Protein AF-A0A9E1UX78-F1 (afdb_monomer_lite)

Sequence (112 aa):
MERMTAHPLDFAQPGVDRAYYEFTERPLSDSAWSLQTGPDGRVYAAACCEHMGGETVTVTRYNAATDALDYLFDMDRVTGDLRDSGRATQCKIHYSFAPDPGTGILYAATHL

Radius of gyration: 15.72 Å; chains: 1; bounding box: 36×41×39 Å

pLDDT: mean 80.2, std 16.94, range [31.83, 97.81]

Foldseek 3Di:
DDPPDDDPDPPDDPPDDDDDADPVVCNQFPDWLEWDQALVRWIWTFGDHDVWFLAWTWIWTQDPVVRHIDGDDTVCVVVVVHGPPPPDRRFYWRWYWDHDNVVRDTDIDTGD

Secondary structure (DSSP, 8-state):
-------------TT--------TT-TT--EEEEEEE-TTS-EEEEEE-SSSSS---EEEEEETTTTEEEEEEEHHHHHS--TTSSS-TT---EEEEEEETTTTEEEEEEE-

Structure (mmCIF, N/CA/C/O backbone):
data_AF-A0A9E1UX78-F1
#
_entry.id   AF-A0A9E1UX78-F1
#
loop_
_atom_site.group_PDB
_atom_site.id
_atom_site.type_symbol
_atom_site.label_atom_id
_atom_site.label_alt_id
_atom_site.label_comp_id
_atom_site.label_asym_id
_atom_site.label_entity_id
_atom_site.label_seq_id
_atom_site.pdbx_PDB_ins_code
_atom_site.Cartn_x
_atom_site.Cartn_y
_atom_site.Cartn_z
_atom_site.occupancy
_atom_site.B_iso_or_equiv
_atom_site.auth_seq_id
_atom_site.auth_comp_id
_atom_site.auth_asym_id
_atom_site.auth_atom_id
_atom_site.pdbx_PDB_model_num
ATOM 1 N N . MET A 1 1 ? 16.574 -19.339 -19.548 1.00 40.78 1 MET A N 1
ATOM 2 C CA . MET A 1 1 ? 15.735 -18.475 -18.696 1.00 40.78 1 MET A CA 1
ATOM 3 C C . MET A 1 1 ? 14.726 -19.392 -18.033 1.00 40.78 1 MET A C 1
ATOM 5 O O . MET A 1 1 ? 13.758 -19.789 -18.667 1.00 40.78 1 MET A O 1
ATOM 9 N N . GLU A 1 2 ? 15.059 -19.876 -16.844 1.00 32.62 2 GLU A N 1
ATOM 10 C CA . GLU A 1 2 ? 14.257 -20.856 -16.113 1.00 32.62 2 GLU A CA 1
ATOM 11 C C . GLU A 1 2 ? 13.200 -20.094 -15.310 1.00 32.62 2 GLU A C 1
ATOM 13 O O . GLU A 1 2 ? 13.533 -19.196 -14.539 1.00 32.62 2 GLU A O 1
ATOM 18 N N . ARG A 1 3 ? 11.916 -20.369 -15.566 1.00 39.50 3 ARG A N 1
ATOM 19 C CA . ARG A 1 3 ? 10.825 -19.826 -14.753 1.00 39.50 3 ARG A CA 1
ATOM 20 C C . ARG A 1 3 ? 10.850 -20.565 -13.422 1.00 39.50 3 ARG A C 1
ATOM 22 O O . ARG A 1 3 ? 10.464 -21.728 -13.372 1.00 39.50 3 ARG A O 1
ATOM 29 N N . MET A 1 4 ? 11.298 -19.893 -12.368 1.00 31.83 4 MET A N 1
ATOM 30 C CA . MET A 1 4 ? 11.177 -20.396 -11.006 1.00 31.83 4 MET A CA 1
ATOM 31 C C . MET A 1 4 ? 9.692 -20.368 -10.632 1.00 31.83 4 MET A C 1
ATOM 33 O O . MET A 1 4 ? 9.119 -19.312 -10.379 1.00 31.83 4 MET A O 1
ATOM 37 N N . THR A 1 5 ? 9.037 -21.524 -10.688 1.00 42.38 5 THR A N 1
ATOM 38 C CA . THR A 1 5 ? 7.693 -21.699 -10.139 1.00 42.38 5 THR A CA 1
ATOM 39 C C . THR A 1 5 ? 7.792 -21.608 -8.623 1.00 42.38 5 THR A C 1
ATOM 41 O O . THR A 1 5 ? 8.532 -22.386 -8.020 1.00 42.38 5 THR A O 1
ATOM 44 N N . ALA A 1 6 ? 7.076 -20.665 -8.010 1.00 42.09 6 ALA A N 1
ATOM 45 C CA . ALA A 1 6 ? 6.969 -20.585 -6.561 1.00 42.09 6 ALA A CA 1
ATOM 46 C C . ALA A 1 6 ? 6.428 -21.921 -6.028 1.00 42.09 6 ALA A C 1
ATOM 48 O O . ALA A 1 6 ? 5.296 -22.312 -6.317 1.00 42.09 6 ALA A O 1
ATOM 49 N N . HIS A 1 7 ? 7.260 -22.656 -5.293 1.00 42.06 7 HIS A N 1
ATOM 50 C CA . HIS A 1 7 ? 6.799 -23.796 -4.516 1.00 42.06 7 HIS A CA 1
ATOM 51 C C . HIS A 1 7 ? 5.92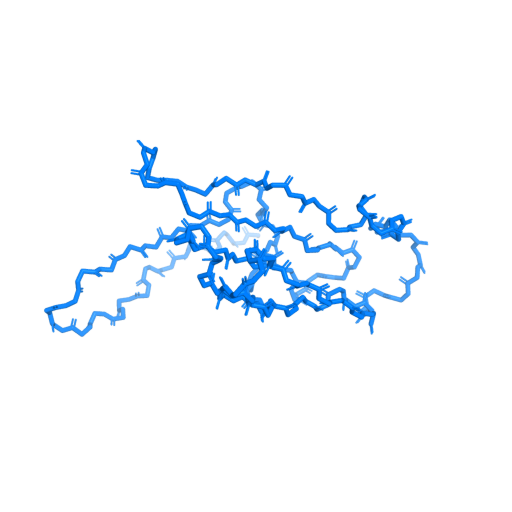6 -23.260 -3.373 1.00 42.06 7 HIS A C 1
ATOM 53 O O . HIS A 1 7 ? 6.362 -22.326 -2.694 1.00 42.06 7 HIS A O 1
ATOM 59 N N . PRO A 1 8 ? 4.719 -23.805 -3.136 1.00 46.31 8 PRO A N 1
ATOM 60 C CA . PRO A 1 8 ? 3.920 -23.395 -1.993 1.00 46.31 8 PRO A CA 1
ATOM 61 C C . PRO A 1 8 ? 4.699 -23.744 -0.723 1.00 46.31 8 PRO A C 1
ATOM 63 O O . PRO A 1 8 ? 4.976 -24.910 -0.444 1.00 46.31 8 PRO A O 1
ATOM 66 N N . LEU A 1 9 ? 5.116 -22.716 0.012 1.00 50.53 9 LEU A N 1
ATOM 67 C CA . LEU A 1 9 ? 5.748 -22.875 1.312 1.00 50.53 9 LEU A CA 1
ATOM 68 C C . LEU A 1 9 ? 4.662 -23.337 2.292 1.00 50.53 9 LEU A C 1
ATOM 70 O O . LEU A 1 9 ? 3.799 -22.555 2.691 1.00 50.53 9 LEU A O 1
ATOM 74 N N . ASP A 1 10 ? 4.675 -24.623 2.638 1.00 53.81 10 ASP A N 1
ATOM 75 C CA . ASP A 1 10 ? 3.758 -25.212 3.613 1.00 53.81 10 ASP A CA 1
ATOM 76 C C . ASP A 1 10 ? 4.167 -24.790 5.033 1.00 53.81 10 ASP A C 1
ATOM 78 O O . ASP A 1 10 ? 4.963 -25.436 5.714 1.00 53.81 10 ASP A O 1
ATOM 82 N N . PHE A 1 11 ? 3.668 -23.630 5.459 1.00 55.03 11 PHE A N 1
ATOM 83 C CA . PHE A 1 11 ? 3.903 -23.077 6.793 1.00 55.03 11 PHE A CA 1
ATOM 84 C C . PHE A 1 11 ? 2.924 -23.608 7.854 1.00 55.03 11 PHE A C 1
ATOM 86 O O . PHE A 1 11 ? 2.892 -23.060 8.959 1.00 55.03 11 PHE A O 1
ATOM 93 N N . ALA A 1 12 ? 2.079 -24.602 7.557 1.00 55.84 12 ALA A N 1
ATOM 94 C CA . ALA A 1 12 ? 0.934 -24.950 8.396 1.00 55.84 12 ALA A CA 1
ATOM 95 C C . ALA A 1 12 ? 1.330 -25.349 9.835 1.00 55.84 12 ALA A C 1
ATOM 97 O O . ALA A 1 12 ? 1.930 -26.394 10.079 1.00 55.84 12 ALA A O 1
ATOM 98 N N . GLN A 1 13 ? 0.926 -24.533 10.818 1.00 56.12 13 GLN A N 1
ATOM 99 C CA . GLN A 1 13 ? 0.684 -25.049 12.166 1.00 56.12 13 GLN A CA 1
ATOM 100 C C . GLN A 1 13 ? -0.780 -25.501 12.239 1.00 56.12 13 GLN A C 1
ATOM 102 O O . GLN A 1 13 ? -1.646 -24.760 11.765 1.00 56.12 13 GLN A O 1
ATOM 107 N N . PRO A 1 14 ? -1.082 -26.678 12.814 1.00 65.50 14 PRO A N 1
ATOM 108 C CA . PRO A 1 14 ? -2.451 -27.177 12.895 1.00 65.50 14 PRO A CA 1
ATOM 109 C C . PRO A 1 14 ? -3.387 -26.200 13.624 1.00 65.50 14 PRO A C 1
ATOM 111 O O . PRO A 1 14 ? -3.048 -25.709 14.699 1.00 65.50 14 PRO A O 1
ATOM 114 N N . GLY A 1 15 ? -4.581 -25.964 13.065 1.00 71.50 15 GLY A N 1
ATOM 115 C CA . GLY A 1 15 ? -5.679 -25.259 13.745 1.00 71.50 15 GLY A CA 1
ATOM 116 C C . GLY A 1 15 ? -5.740 -23.735 13.579 1.00 71.50 15 GLY A C 1
ATOM 117 O O . GLY A 1 15 ? -6.522 -23.101 14.279 1.00 71.50 15 GLY A O 1
ATOM 118 N N . VAL A 1 16 ? -4.953 -23.140 12.675 1.00 69.88 16 VAL A N 1
ATOM 119 C CA . VAL A 1 16 ? -5.069 -21.715 12.317 1.00 69.88 16 VAL A CA 1
ATOM 120 C C . VAL A 1 16 ? -5.445 -21.603 10.844 1.00 69.88 16 VAL A C 1
ATOM 122 O O . VAL A 1 16 ? -4.661 -22.022 9.993 1.00 69.88 16 VAL A O 1
ATOM 125 N N . ASP A 1 17 ? -6.608 -21.021 10.548 1.00 77.38 17 ASP A N 1
ATOM 126 C CA . ASP A 1 17 ? -6.972 -20.640 9.181 1.00 77.38 17 ASP A CA 1
ATOM 127 C C . ASP A 1 17 ? -6.008 -19.557 8.690 1.00 77.38 17 ASP A C 1
ATOM 129 O O . ASP A 1 17 ? -5.793 -18.535 9.348 1.00 77.38 17 ASP A O 1
ATOM 133 N N . ARG A 1 18 ? -5.379 -19.805 7.541 1.00 76.31 18 ARG A N 1
ATOM 134 C CA . ARG A 1 18 ? -4.390 -18.912 6.935 1.00 76.31 18 ARG A CA 1
ATOM 135 C C . ARG A 1 18 ? -4.700 -18.770 5.460 1.00 76.31 18 ARG A C 1
ATOM 137 O O . ARG A 1 18 ? -4.927 -19.765 4.779 1.00 76.31 18 ARG A O 1
ATO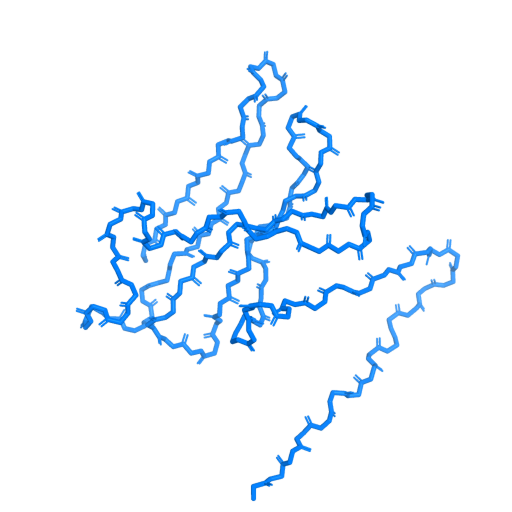M 144 N N . ALA A 1 19 ? -4.639 -17.541 4.976 1.00 86.88 19 ALA A N 1
ATOM 145 C CA . ALA A 1 19 ? -4.730 -17.226 3.563 1.00 86.88 19 ALA A CA 1
ATOM 146 C C . ALA A 1 19 ? -3.464 -16.480 3.134 1.00 86.88 19 ALA A C 1
ATOM 148 O O . ALA A 1 19 ? -2.876 -15.730 3.919 1.00 86.88 19 ALA A O 1
ATOM 149 N N . TYR A 1 20 ? -3.042 -16.718 1.895 1.00 90.00 20 TYR A N 1
ATOM 150 C CA . TYR A 1 20 ? -1.953 -15.994 1.255 1.00 90.00 20 TYR A CA 1
ATOM 151 C C . TYR A 1 20 ? -2.540 -15.050 0.212 1.00 90.00 20 TYR A C 1
ATOM 153 O O . TYR A 1 20 ? -3.299 -15.484 -0.653 1.00 90.00 20 TYR A O 1
ATOM 161 N N . TYR A 1 21 ? -2.161 -13.778 0.292 1.00 92.69 21 TYR A N 1
ATOM 162 C CA . TYR A 1 21 ? -2.574 -12.750 -0.655 1.00 92.69 21 TYR A CA 1
ATOM 163 C C . TYR A 1 21 ? -1.336 -12.215 -1.366 1.00 92.69 21 TYR A C 1
ATOM 165 O O . TYR A 1 21 ? -0.527 -11.502 -0.772 1.00 92.69 21 TYR A O 1
ATOM 173 N N . GLU A 1 22 ? -1.180 -12.595 -2.631 1.00 94.06 22 GLU A N 1
ATOM 174 C CA . GLU A 1 22 ? -0.104 -12.108 -3.490 1.00 94.06 22 GLU A CA 1
ATOM 175 C C . GLU A 1 22 ? -0.334 -10.639 -3.871 1.00 94.06 22 GLU A C 1
ATOM 177 O O . GLU A 1 22 ? -1.468 -10.206 -4.088 1.00 94.06 22 GLU A O 1
ATOM 182 N N . PHE A 1 23 ? 0.744 -9.868 -4.025 1.00 95.06 23 PHE A N 1
ATOM 183 C CA . PHE A 1 23 ? 0.674 -8.512 -4.563 1.00 95.06 23 PHE A CA 1
ATOM 184 C C . PHE A 1 23 ? 0.510 -8.512 -6.096 1.00 95.06 23 PHE A C 1
ATOM 186 O O . PHE A 1 23 ? 1.363 -8.017 -6.825 1.00 95.06 23 PHE A O 1
ATOM 193 N N . THR A 1 24 ? -0.612 -9.021 -6.605 1.00 95.25 24 THR A N 1
ATOM 194 C CA . THR A 1 24 ? -0.845 -9.218 -8.047 1.00 95.25 24 THR A CA 1
ATOM 195 C C . THR A 1 24 ? -0.760 -7.943 -8.895 1.00 95.25 24 THR A C 1
ATOM 197 O O . THR A 1 24 ? -0.327 -8.011 -10.043 1.00 95.25 24 THR A O 1
ATOM 200 N N . GLU A 1 25 ? -1.124 -6.767 -8.364 1.00 95.44 25 GLU A N 1
ATOM 201 C CA . GLU A 1 25 ? -0.956 -5.489 -9.087 1.00 95.44 25 GLU A CA 1
ATOM 202 C C . GLU A 1 25 ? 0.417 -4.830 -8.881 1.00 95.44 25 GLU A C 1
ATOM 204 O O . GLU A 1 25 ? 0.713 -3.798 -9.488 1.00 95.44 25 GLU A O 1
ATOM 209 N N . ARG A 1 26 ? 1.270 -5.394 -8.022 1.00 93.06 26 ARG A N 1
ATOM 210 C CA . ARG A 1 26 ? 2.644 -4.940 -7.770 1.00 93.06 26 ARG A CA 1
ATOM 211 C C . ARG A 1 26 ? 3.583 -6.151 -7.818 1.00 93.06 26 ARG A C 1
ATOM 213 O O . ARG A 1 26 ? 4.126 -6.542 -6.793 1.00 93.06 26 ARG A O 1
ATOM 220 N N . PRO A 1 27 ? 3.800 -6.747 -9.005 1.00 91.50 27 PRO A N 1
ATOM 221 C CA . PRO A 1 27 ? 4.511 -8.024 -9.142 1.00 91.50 27 PRO A CA 1
ATOM 222 C C . PRO A 1 27 ? 6.005 -7.956 -8.795 1.00 91.50 27 PRO A C 1
ATOM 224 O O . PRO A 1 27 ? 6.655 -8.988 -8.670 1.00 91.50 27 PRO A O 1
ATOM 227 N N . LEU A 1 28 ? 6.562 -6.749 -8.670 1.00 89.75 28 LEU A N 1
ATOM 228 C CA . LEU A 1 28 ? 7.924 -6.540 -8.181 1.00 89.75 28 LEU A CA 1
ATOM 229 C C . LEU A 1 28 ? 7.981 -6.456 -6.651 1.00 89.75 28 LEU A C 1
ATOM 231 O O . LEU A 1 28 ? 9.062 -6.551 -6.081 1.00 89.75 28 LEU A O 1
ATOM 235 N N . SER A 1 29 ? 6.847 -6.289 -5.967 1.00 91.12 29 SER A N 1
ATOM 236 C CA . SER A 1 29 ? 6.826 -6.272 -4.511 1.00 91.12 29 SER A CA 1
ATOM 237 C C . SER A 1 29 ? 7.091 -7.667 -3.949 1.00 91.12 29 SER A C 1
ATOM 239 O O . SER A 1 29 ? 6.362 -8.615 -4.225 1.00 91.12 29 SER A O 1
ATOM 241 N N . ASP A 1 30 ? 8.126 -7.776 -3.127 1.00 90.56 30 ASP A N 1
ATOM 242 C CA . ASP A 1 30 ? 8.628 -9.013 -2.519 1.00 90.56 30 ASP A CA 1
ATOM 243 C C . ASP A 1 30 ? 8.626 -8.958 -0.981 1.00 90.56 30 ASP A C 1
ATOM 245 O O . ASP A 1 30 ? 9.035 -9.908 -0.313 1.00 90.56 30 ASP A O 1
ATOM 249 N N . SER A 1 31 ? 8.169 -7.842 -0.410 1.00 88.12 31 SER A N 1
ATOM 250 C CA . SER A 1 31 ? 8.201 -7.577 1.023 1.00 88.12 31 SER A CA 1
ATOM 251 C C . SER A 1 31 ? 7.023 -6.710 1.470 1.00 88.12 31 SER A C 1
ATOM 253 O O . SER A 1 31 ? 6.391 -6.003 0.681 1.00 88.12 31 SER A O 1
ATOM 255 N N . ALA A 1 32 ? 6.732 -6.761 2.772 1.00 89.12 32 ALA A N 1
ATOM 256 C CA . ALA A 1 32 ? 5.776 -5.883 3.434 1.00 89.12 32 ALA A CA 1
ATOM 257 C C . ALA A 1 32 ? 6.425 -5.279 4.687 1.00 89.12 32 ALA A C 1
ATOM 259 O O . ALA A 1 32 ? 6.600 -5.969 5.690 1.00 89.12 32 ALA A O 1
ATOM 260 N N . TRP A 1 33 ? 6.801 -3.999 4.633 1.00 83.81 33 TRP A N 1
ATOM 261 C CA . TRP A 1 33 ? 7.585 -3.352 5.704 1.00 83.81 33 TRP A CA 1
ATOM 262 C C . TRP A 1 33 ? 6.752 -2.862 6.885 1.00 83.81 33 TRP A C 1
ATOM 264 O O . TRP A 1 33 ? 7.276 -2.625 7.972 1.00 83.81 33 TRP A O 1
ATOM 274 N N . SER A 1 34 ? 5.441 -2.759 6.697 1.00 88.50 34 SER A N 1
ATOM 275 C CA . SER A 1 34 ? 4.508 -2.534 7.788 1.00 88.50 34 SER A CA 1
ATOM 276 C C . SER A 1 34 ? 3.202 -3.250 7.514 1.00 88.50 34 SER A C 1
ATOM 278 O O . SER A 1 34 ? 2.723 -3.275 6.380 1.00 88.50 34 SER A O 1
ATOM 280 N N . LEU A 1 35 ? 2.653 -3.835 8.574 1.00 91.31 35 LEU A N 1
ATOM 281 C CA . LEU A 1 35 ? 1.367 -4.507 8.614 1.00 91.31 35 LEU A CA 1
ATOM 282 C C . LEU A 1 35 ? 0.686 -4.101 9.921 1.00 91.31 35 LEU A C 1
ATOM 284 O O . LEU A 1 35 ? 1.187 -4.409 11.004 1.00 91.31 35 LEU A O 1
ATOM 288 N N . GLN A 1 36 ? -0.422 -3.375 9.826 1.00 92.50 36 GLN A N 1
ATOM 289 C CA . GLN A 1 36 ? -1.145 -2.851 10.985 1.00 92.50 36 GLN A CA 1
ATOM 290 C C . GLN A 1 36 ? -2.648 -2.861 10.733 1.00 92.50 36 GLN A C 1
ATOM 292 O O . GLN A 1 36 ? -3.111 -2.740 9.598 1.00 92.50 36 GLN A O 1
ATOM 297 N N . THR A 1 37 ? -3.412 -2.951 11.817 1.00 93.69 37 THR A N 1
ATOM 298 C CA . THR A 1 37 ? -4.845 -2.666 11.781 1.00 93.69 37 THR A CA 1
ATOM 299 C C . THR A 1 37 ? -5.043 -1.156 11.888 1.00 93.69 37 THR A C 1
ATOM 301 O O . THR A 1 37 ? -4.514 -0.520 12.799 1.00 93.69 37 THR A O 1
ATOM 304 N N . GLY A 1 38 ? -5.790 -0.573 10.956 1.00 90.94 38 GLY A N 1
ATOM 305 C CA . GLY A 1 38 ? -6.176 0.829 11.010 1.00 90.94 38 GLY A CA 1
ATOM 306 C C . GLY A 1 38 ? -7.253 1.088 12.072 1.00 90.94 38 GLY A C 1
ATOM 307 O O . GLY A 1 38 ? -7.905 0.153 12.545 1.00 90.94 38 GLY A O 1
ATOM 308 N N . PRO A 1 39 ? -7.508 2.358 12.429 1.00 90.19 39 PRO A N 1
ATOM 309 C CA . PRO A 1 39 ? -8.595 2.726 13.344 1.00 90.19 39 PRO A CA 1
ATOM 310 C C . PRO A 1 39 ? -9.997 2.324 12.853 1.00 90.19 39 PRO A C 1
ATOM 312 O O . PRO A 1 39 ? -10.931 2.237 13.644 1.00 90.19 39 PRO A O 1
ATOM 315 N N . ASP A 1 40 ? -10.143 2.052 11.555 1.00 91.38 40 ASP A N 1
ATOM 316 C CA . ASP A 1 40 ? -11.358 1.532 10.922 1.00 91.38 40 ASP A CA 1
ATOM 317 C C . ASP A 1 40 ? -11.512 0.001 11.040 1.00 91.38 40 ASP A C 1
ATOM 319 O O . ASP A 1 40 ? -12.433 -0.577 10.461 1.00 91.38 40 ASP A O 1
ATOM 323 N N . GLY A 1 41 ? -10.601 -0.667 11.756 1.00 91.62 41 GLY A N 1
ATOM 324 C CA . GLY A 1 41 ? -10.592 -2.116 11.943 1.00 91.62 41 GLY A CA 1
ATOM 325 C C . GLY A 1 41 ? -10.106 -2.910 10.729 1.00 91.62 41 GLY A C 1
ATOM 326 O O . GLY A 1 41 ? -10.173 -4.139 10.751 1.00 91.62 41 GLY A O 1
ATOM 327 N N . ARG A 1 42 ? -9.624 -2.253 9.666 1.00 94.75 42 ARG A N 1
ATOM 328 C CA . ARG A 1 42 ? -9.124 -2.927 8.457 1.00 94.75 42 ARG A CA 1
ATOM 329 C C . ARG A 1 42 ? -7.623 -3.172 8.541 1.00 94.75 42 ARG A C 1
ATOM 331 O O . ARG A 1 42 ? -6.908 -2.443 9.217 1.00 94.75 42 ARG A O 1
ATOM 338 N N . VAL A 1 43 ? -7.135 -4.188 7.833 1.00 94.75 43 VAL A N 1
ATOM 339 C CA . VAL A 1 43 ? -5.705 -4.530 7.790 1.00 94.75 43 VAL A CA 1
ATOM 340 C C . VAL A 1 43 ? -5.039 -3.820 6.618 1.00 94.75 43 VAL A C 1
ATOM 342 O O . VAL A 1 43 ? -5.487 -3.967 5.480 1.00 94.75 43 VAL A O 1
ATOM 345 N N . TYR A 1 44 ? -3.963 -3.088 6.899 1.00 94.94 44 TYR A N 1
ATOM 346 C CA . TYR A 1 44 ? -3.168 -2.340 5.929 1.00 94.94 44 TYR A CA 1
ATOM 347 C C . TYR A 1 44 ? -1.756 -2.905 5.849 1.00 94.94 44 TYR A C 1
ATOM 349 O O . TYR A 1 44 ? -1.149 -3.181 6.884 1.00 94.94 44 TYR A O 1
ATOM 357 N N . ALA A 1 45 ? -1.227 -3.028 4.633 1.00 94.56 45 ALA A N 1
ATOM 358 C CA . ALA A 1 45 ? 0.136 -3.475 4.379 1.00 94.56 45 ALA A CA 1
ATOM 359 C C . ALA A 1 45 ? 0.874 -2.518 3.433 1.00 94.56 45 ALA A C 1
ATOM 361 O O . ALA A 1 45 ? 0.311 -2.038 2.448 1.00 94.56 45 ALA A O 1
ATOM 362 N N . ALA A 1 46 ? 2.145 -2.255 3.721 1.00 92.75 46 ALA A N 1
ATOM 363 C CA . ALA A 1 46 ? 3.033 -1.465 2.874 1.00 92.75 46 ALA A CA 1
ATOM 364 C C . ALA A 1 46 ? 3.802 -2.394 1.924 1.00 92.75 46 ALA A C 1
ATOM 366 O O . ALA A 1 46 ? 4.870 -2.889 2.285 1.00 92.75 46 ALA A O 1
ATOM 367 N N . ALA A 1 47 ? 3.239 -2.653 0.740 1.00 93.12 47 ALA A N 1
ATOM 368 C CA . ALA A 1 47 ? 3.854 -3.504 -0.275 1.00 93.12 47 ALA A CA 1
ATOM 369 C C . ALA A 1 47 ? 5.097 -2.809 -0.847 1.00 93.12 47 ALA A C 1
ATOM 371 O O . ALA A 1 47 ? 4.993 -1.704 -1.382 1.00 93.12 47 ALA A O 1
ATOM 372 N N . CYS A 1 48 ? 6.259 -3.445 -0.714 1.00 88.81 48 CYS A N 1
ATOM 373 C CA . CYS A 1 48 ? 7.564 -2.896 -1.078 1.00 88.81 48 CYS A CA 1
ATOM 374 C C . CYS A 1 48 ? 8.345 -3.885 -1.948 1.00 88.81 48 CYS A C 1
ATOM 376 O O . CYS A 1 48 ? 8.052 -5.081 -1.968 1.00 88.81 48 CYS A O 1
ATOM 378 N N . CYS A 1 49 ? 9.335 -3.372 -2.672 1.00 86.38 49 CYS A N 1
ATOM 379 C CA . CYS A 1 49 ? 10.270 -4.142 -3.478 1.00 86.38 49 CYS A CA 1
ATOM 380 C C . CYS A 1 49 ? 11.695 -3.958 -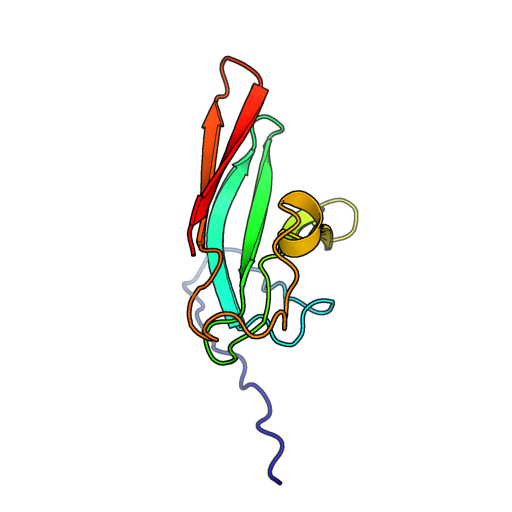2.939 1.00 86.38 49 CYS A C 1
ATOM 382 O O . CYS A 1 49 ? 12.287 -2.891 -3.104 1.00 86.38 49 CYS A O 1
ATOM 384 N N . GLU A 1 50 ? 12.272 -4.998 -2.339 1.00 80.62 50 GLU A N 1
ATOM 385 C CA . GLU A 1 50 ? 13.628 -5.024 -1.783 1.00 80.62 50 GLU A CA 1
ATOM 386 C C . GLU A 1 50 ? 14.688 -5.402 -2.806 1.00 80.62 50 GLU A C 1
ATOM 388 O O . GLU A 1 50 ? 15.760 -4.791 -2.840 1.00 80.62 50 GLU A O 1
ATOM 393 N N . HIS A 1 51 ? 14.405 -6.372 -3.669 1.00 83.38 51 HIS A N 1
ATOM 394 C CA . HIS A 1 51 ? 15.409 -6.869 -4.605 1.00 83.38 51 HIS A CA 1
ATOM 395 C C . HIS A 1 51 ? 15.725 -5.891 -5.749 1.00 83.38 51 HIS A C 1
ATOM 397 O O . HIS A 1 51 ? 16.843 -5.903 -6.265 1.00 83.38 51 HIS A O 1
ATOM 403 N N . MET A 1 52 ? 14.773 -5.039 -6.148 1.00 81.94 52 MET A N 1
ATOM 404 C CA . MET A 1 52 ? 14.941 -4.069 -7.237 1.00 81.94 52 MET A CA 1
ATOM 405 C C . MET A 1 52 ? 14.956 -2.643 -6.698 1.00 81.94 52 MET A C 1
ATOM 407 O O . MET A 1 52 ? 14.175 -2.284 -5.817 1.00 81.94 52 MET A O 1
ATOM 411 N N . GLY A 1 53 ? 15.896 -1.838 -7.181 1.00 79.25 53 GLY A N 1
ATOM 412 C CA . GLY A 1 53 ? 15.972 -0.423 -6.845 1.00 79.25 53 GLY A CA 1
ATOM 413 C C . GLY A 1 53 ? 15.164 0.450 -7.799 1.00 79.25 53 GLY A C 1
ATOM 414 O O . GLY A 1 53 ? 14.864 0.024 -8.908 1.00 79.25 53 GLY A O 1
ATOM 415 N N . GLY A 1 54 ? 14.849 1.678 -7.381 1.00 80.44 54 GLY A N 1
ATOM 416 C CA . GLY A 1 54 ? 14.058 2.615 -8.192 1.00 80.44 54 GLY A CA 1
ATOM 417 C C . GLY A 1 54 ? 12.547 2.363 -8.170 1.00 80.44 54 GLY A C 1
ATOM 418 O O . GLY A 1 54 ? 11.825 3.042 -8.892 1.00 80.44 54 GLY A O 1
ATOM 419 N N . GLU A 1 55 ? 12.079 1.440 -7.329 1.00 85.38 55 GLU A N 1
ATOM 420 C CA . GLU A 1 55 ? 10.662 1.147 -7.096 1.00 85.38 55 GLU A CA 1
ATOM 421 C C . GLU A 1 55 ? 10.064 2.001 -5.964 1.00 85.38 55 GLU A C 1
ATOM 423 O O . GLU A 1 55 ? 10.752 2.793 -5.318 1.00 85.38 55 GLU A O 1
ATOM 428 N N . THR A 1 56 ? 8.759 1.852 -5.723 1.00 86.06 56 THR A N 1
ATOM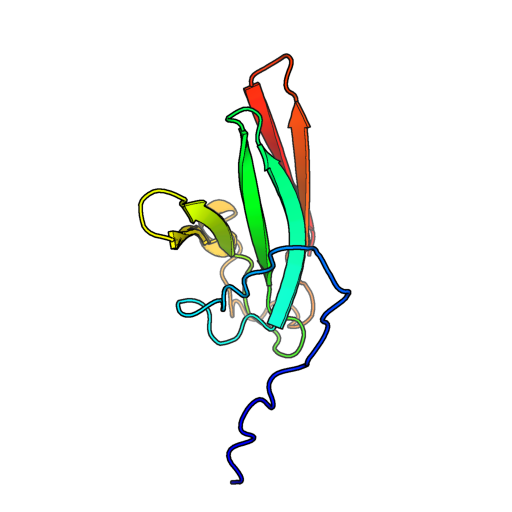 429 C CA . THR A 1 56 ? 8.019 2.566 -4.669 1.00 86.06 56 THR A CA 1
ATOM 430 C C . THR A 1 56 ? 7.371 1.611 -3.662 1.00 86.06 56 THR A C 1
ATOM 432 O O . THR A 1 56 ? 7.359 0.396 -3.860 1.00 86.06 56 THR A O 1
ATOM 435 N N . VAL A 1 57 ? 6.771 2.180 -2.612 1.00 89.12 57 VAL A N 1
ATOM 436 C CA . VAL A 1 57 ? 5.813 1.484 -1.748 1.00 89.12 57 VAL A CA 1
ATOM 437 C C . VAL A 1 57 ? 4.392 1.786 -2.188 1.00 89.12 57 VAL A C 1
ATOM 439 O O . VAL A 1 57 ? 4.033 2.944 -2.408 1.00 89.12 57 VAL A O 1
ATOM 442 N N . THR A 1 58 ? 3.560 0.750 -2.217 1.00 92.38 58 THR A N 1
ATOM 443 C CA . THR A 1 58 ? 2.112 0.893 -2.356 1.00 92.38 58 THR A CA 1
ATOM 444 C C . THR A 1 58 ? 1.426 0.535 -1.042 1.00 92.38 58 THR A C 1
ATOM 446 O O . THR A 1 58 ? 1.604 -0.561 -0.507 1.00 92.38 58 THR A O 1
ATOM 449 N N . VAL A 1 59 ? 0.607 1.450 -0.520 1.00 93.50 59 VAL A N 1
ATOM 450 C CA . VAL A 1 59 ? -0.283 1.149 0.607 1.00 93.50 59 VAL A CA 1
ATOM 451 C C . VAL A 1 59 ? -1.419 0.277 0.088 1.00 93.50 59 VAL A C 1
ATOM 453 O O . VAL A 1 59 ? -2.192 0.689 -0.778 1.00 93.50 59 VAL A O 1
ATOM 456 N N . THR A 1 60 ? -1.520 -0.925 0.636 1.00 96.31 60 THR A N 1
ATOM 457 C CA . THR A 1 60 ? -2.550 -1.912 0.314 1.00 96.31 60 THR A CA 1
ATOM 458 C C . THR A 1 60 ? -3.426 -2.183 1.525 1.00 96.31 60 THR A C 1
ATOM 460 O O . THR A 1 60 ? -3.035 -1.917 2.665 1.00 96.31 60 THR A O 1
ATOM 463 N N . ARG A 1 61 ? -4.625 -2.707 1.285 1.00 96.56 61 ARG A N 1
ATOM 464 C CA . ARG A 1 61 ? -5.582 -3.045 2.335 1.00 96.56 61 ARG A CA 1
ATOM 465 C C . ARG A 1 61 ? -6.318 -4.326 1.997 1.00 96.56 61 ARG A C 1
ATOM 467 O O . ARG A 1 61 ? -6.804 -4.465 0.881 1.00 96.56 61 ARG A O 1
ATOM 474 N N . TYR A 1 62 ? -6.478 -5.219 2.967 1.00 96.44 62 TYR A N 1
ATOM 475 C CA . TYR A 1 62 ? -7.339 -6.384 2.780 1.00 96.44 62 TYR A CA 1
ATOM 476 C C . TYR A 1 62 ? -8.820 -5.983 2.747 1.00 96.44 62 TYR A C 1
ATOM 478 O O . TYR A 1 62 ? -9.317 -5.275 3.631 1.00 96.44 62 TYR A O 1
ATOM 486 N N . ASN A 1 63 ? -9.528 -6.461 1.729 1.00 96.12 63 ASN A N 1
ATOM 487 C CA . ASN A 1 63 ? -10.946 -6.245 1.512 1.00 96.12 63 ASN A CA 1
ATOM 488 C C . ASN A 1 63 ? -11.714 -7.559 1.686 1.00 96.12 63 ASN A C 1
ATOM 490 O O . ASN A 1 63 ? -11.797 -8.380 0.777 1.00 96.12 63 ASN A O 1
ATOM 494 N N . ALA A 1 64 ? -12.328 -7.723 2.858 1.00 93.06 64 ALA A N 1
ATOM 495 C CA . ALA A 1 64 ? -13.084 -8.925 3.206 1.00 93.06 64 ALA A CA 1
ATOM 496 C C . ALA A 1 64 ? -14.348 -9.147 2.355 1.00 93.06 64 ALA A C 1
ATOM 498 O O . ALA A 1 64 ? -14.868 -10.256 2.327 1.00 93.06 64 ALA A O 1
ATOM 499 N N . ALA A 1 65 ? -14.869 -8.115 1.678 1.00 95.56 65 ALA A N 1
ATOM 500 C CA . ALA A 1 65 ? -16.049 -8.268 0.827 1.00 95.56 65 ALA A CA 1
ATOM 501 C C . ALA A 1 65 ? -15.712 -8.928 -0.517 1.00 95.56 65 ALA A C 1
ATOM 503 O O . ALA A 1 65 ? -16.566 -9.584 -1.109 1.00 95.56 65 ALA A O 1
ATOM 504 N N . THR A 1 66 ? -14.483 -8.737 -0.999 1.00 95.81 66 THR A N 1
ATOM 505 C CA . THR A 1 66 ? -14.005 -9.263 -2.286 1.00 95.81 66 THR A CA 1
ATOM 506 C C . THR A 1 66 ? -12.933 -10.335 -2.135 1.00 95.81 66 THR A C 1
ATOM 508 O O . THR A 1 66 ? -12.481 -10.852 -3.150 1.00 95.81 66 THR A O 1
ATOM 511 N N . ASP A 1 67 ? -12.519 -10.635 -0.902 1.00 94.50 67 ASP A N 1
ATOM 512 C CA . ASP A 1 67 ? -11.427 -11.559 -0.581 1.00 94.50 67 ASP A CA 1
ATOM 513 C C . ASP A 1 67 ? -10.132 -11.231 -1.351 1.00 94.50 67 ASP A C 1
ATOM 515 O O . ASP A 1 67 ? -9.503 -12.077 -1.981 1.00 94.50 67 ASP A O 1
ATOM 519 N N . ALA A 1 68 ? -9.771 -9.942 -1.377 1.00 95.88 68 ALA A N 1
ATOM 520 C CA . ALA A 1 68 ? -8.673 -9.431 -2.199 1.00 95.88 68 ALA A CA 1
ATOM 521 C C . ALA A 1 68 ? -7.974 -8.225 -1.559 1.00 95.88 68 ALA A C 1
ATOM 523 O O . ALA A 1 68 ? -8.450 -7.659 -0.572 1.00 95.88 68 ALA A O 1
ATOM 524 N N . LEU A 1 69 ? -6.839 -7.817 -2.131 1.00 97.62 69 LEU A N 1
ATOM 525 C CA . LEU A 1 69 ? -6.143 -6.590 -1.749 1.00 97.62 69 LEU A CA 1
ATOM 526 C C . LEU A 1 69 ? -6.642 -5.406 -2.583 1.00 97.62 69 LEU A C 1
ATOM 528 O O . LEU A 1 69 ? -6.604 -5.445 -3.809 1.00 97.62 69 LEU A O 1
ATOM 532 N N . ASP A 1 70 ? -7.045 -4.330 -1.912 1.00 97.81 70 ASP A N 1
ATOM 533 C CA . ASP A 1 70 ? -7.202 -3.016 -2.531 1.00 97.81 70 ASP A CA 1
ATOM 534 C C . ASP A 1 70 ? -5.836 -2.306 -2.560 1.00 97.81 70 ASP A C 1
ATOM 536 O O . ASP A 1 70 ? -5.144 -2.245 -1.537 1.00 97.81 70 ASP A O 1
ATOM 540 N N . TYR A 1 71 ? -5.475 -1.698 -3.691 1.00 96.75 71 TYR A N 1
ATOM 541 C CA . TYR A 1 71 ? -4.256 -0.895 -3.853 1.00 96.75 71 TYR A CA 1
ATOM 542 C C . TYR A 1 71 ? -4.611 0.590 -3.770 1.00 96.75 71 TYR A C 1
ATOM 544 O O . TYR A 1 71 ? -5.212 1.147 -4.686 1.00 96.75 71 TYR A O 1
ATOM 552 N N . LEU A 1 72 ? -4.289 1.227 -2.644 1.00 95.50 72 LEU A N 1
ATOM 553 C CA . LEU A 1 72 ? -4.837 2.540 -2.299 1.00 95.50 72 LEU A CA 1
ATOM 554 C C . LEU A 1 72 ? -3.988 3.687 -2.847 1.00 95.50 72 LEU A C 1
ATOM 556 O O . LEU A 1 72 ? -4.498 4.553 -3.556 1.00 95.50 72 LEU A O 1
ATOM 560 N N . PHE A 1 73 ? -2.697 3.700 -2.508 1.00 91.81 73 PHE A N 1
ATOM 561 C CA . PHE A 1 73 ? -1.812 4.825 -2.806 1.00 91.81 73 PHE A CA 1
ATOM 562 C C . PHE A 1 73 ? -0.419 4.343 -3.182 1.00 91.81 73 PHE A C 1
ATOM 564 O O . PHE A 1 73 ? 0.163 3.531 -2.466 1.00 91.81 73 PHE A O 1
ATOM 571 N N . ASP A 1 74 ? 0.128 4.899 -4.260 1.00 91.38 74 ASP A N 1
ATOM 572 C CA . ASP A 1 74 ? 1.551 4.786 -4.564 1.00 91.38 74 ASP A CA 1
ATOM 573 C C . ASP A 1 74 ? 2.291 5.952 -3.913 1.00 91.38 74 ASP A C 1
ATOM 575 O O . ASP A 1 74 ? 1.953 7.120 -4.136 1.00 91.38 74 ASP A O 1
ATOM 579 N N . MET A 1 75 ? 3.286 5.641 -3.088 1.00 87.94 75 MET A N 1
ATOM 580 C CA . MET A 1 75 ? 3.892 6.649 -2.230 1.00 87.94 75 MET A CA 1
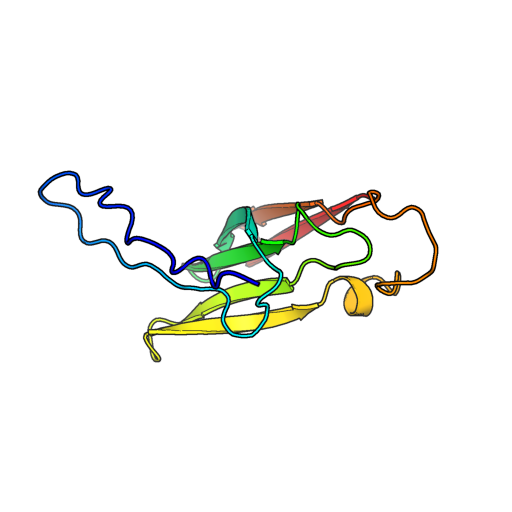ATOM 581 C C . MET A 1 75 ? 4.768 7.638 -2.978 1.00 87.94 75 MET A C 1
ATOM 583 O O . MET A 1 75 ? 4.825 8.791 -2.571 1.00 87.94 75 MET A O 1
ATOM 587 N N . ASP A 1 76 ? 5.350 7.241 -4.104 1.00 86.56 76 ASP A N 1
ATOM 588 C CA . ASP A 1 76 ? 6.072 8.148 -4.996 1.00 86.56 76 ASP A CA 1
ATOM 589 C C . ASP A 1 76 ? 5.186 9.292 -5.522 1.00 86.56 76 ASP A C 1
ATOM 591 O O . ASP A 1 76 ? 5.619 10.439 -5.620 1.00 86.56 76 ASP A O 1
ATOM 595 N N . ARG A 1 77 ? 3.911 9.005 -5.811 1.00 89.81 77 ARG A N 1
ATOM 596 C CA . ARG A 1 77 ? 2.930 10.013 -6.239 1.00 89.81 77 ARG A CA 1
ATOM 597 C C . ARG A 1 77 ? 2.462 10.887 -5.087 1.00 89.81 77 ARG A C 1
ATOM 599 O O . ARG A 1 77 ? 2.266 12.082 -5.278 1.00 89.81 77 ARG A O 1
ATOM 606 N N . VAL A 1 78 ? 2.259 10.292 -3.913 1.00 89.06 78 VAL A N 1
ATOM 607 C CA . VAL A 1 78 ? 1.810 11.020 -2.718 1.00 89.06 78 VAL A CA 1
ATOM 608 C C . VAL A 1 78 ? 2.897 11.967 -2.206 1.00 89.06 78 VAL A C 1
ATOM 610 O O . VAL A 1 78 ? 2.578 13.082 -1.801 1.00 89.06 78 VAL A O 1
ATOM 613 N N . THR A 1 79 ? 4.167 11.553 -2.228 1.00 82.81 79 THR A N 1
ATOM 614 C CA . THR A 1 79 ? 5.290 12.381 -1.761 1.00 82.81 79 THR A CA 1
ATOM 615 C C . THR A 1 79 ? 5.830 13.322 -2.838 1.00 82.81 79 THR A C 1
ATOM 617 O O . THR A 1 79 ? 6.427 14.343 -2.507 1.00 82.81 79 THR A O 1
ATOM 620 N N . GLY A 1 80 ? 5.627 12.997 -4.118 1.00 85.44 80 GLY A N 1
ATOM 621 C CA . GLY A 1 80 ? 6.239 13.700 -5.248 1.00 85.44 80 GLY A CA 1
ATOM 622 C C . GLY A 1 80 ? 7.680 13.262 -5.542 1.00 85.44 80 GLY A C 1
ATOM 623 O O . GLY A 1 80 ? 8.264 13.727 -6.522 1.00 85.44 80 GLY A O 1
ATOM 624 N N . ASP A 1 81 ? 8.244 12.350 -4.747 1.00 81.38 81 ASP A N 1
ATOM 625 C CA . ASP A 1 81 ? 9.532 11.712 -5.023 1.00 81.38 81 ASP A CA 1
ATOM 626 C C . ASP A 1 81 ? 9.315 10.514 -5.951 1.00 81.38 81 ASP A C 1
ATOM 628 O O . ASP A 1 81 ? 9.174 9.370 -5.519 1.00 81.38 81 ASP A O 1
ATOM 632 N N . LEU A 1 82 ? 9.250 10.809 -7.251 1.00 84.94 82 LEU A N 1
ATOM 633 C CA . LEU A 1 82 ? 8.932 9.829 -8.285 1.00 84.94 82 LEU A CA 1
ATOM 634 C C . LEU A 1 82 ? 9.920 8.654 -8.306 1.00 84.94 82 LEU A C 1
ATOM 636 O O . LEU A 1 82 ? 11.142 8.832 -8.195 1.00 84.94 82 LEU A O 1
ATOM 640 N N . ARG A 1 83 ? 9.367 7.455 -8.521 1.00 80.88 83 ARG A N 1
ATOM 641 C CA . ARG A 1 83 ? 10.137 6.241 -8.805 1.00 80.88 83 ARG A CA 1
ATOM 642 C C . ARG A 1 83 ? 10.983 6.438 -10.069 1.00 80.88 83 ARG A C 1
ATOM 644 O O . ARG A 1 83 ? 10.619 7.232 -10.935 1.00 80.88 83 ARG A O 1
ATOM 651 N N . ASP A 1 84 ? 12.114 5.744 -10.154 1.00 77.38 84 ASP A N 1
ATOM 652 C CA . ASP A 1 84 ? 13.080 5.869 -11.261 1.00 77.38 84 ASP A CA 1
ATOM 653 C C . ASP A 1 84 ? 13.565 7.315 -11.552 1.00 77.38 84 ASP A C 1
ATOM 655 O O . ASP A 1 84 ? 13.909 7.689 -12.670 1.00 77.38 84 ASP A O 1
ATOM 659 N N . SER A 1 85 ? 13.624 8.179 -10.532 1.00 77.75 85 SER A N 1
ATOM 660 C CA . SER A 1 85 ? 14.076 9.577 -10.681 1.00 77.75 85 SER A CA 1
ATOM 661 C C . SER A 1 85 ? 15.598 9.748 -10.836 1.00 77.75 85 SER A C 1
ATOM 663 O O . SER A 1 85 ? 16.098 10.875 -10.856 1.00 77.75 85 SER A O 1
ATOM 665 N N . GLY A 1 86 ? 16.365 8.655 -10.900 1.00 71.75 86 GLY A N 1
ATOM 666 C CA . GLY A 1 86 ? 17.833 8.672 -10.954 1.00 71.75 86 GLY A CA 1
ATOM 667 C C . GLY A 1 86 ? 18.529 9.009 -9.625 1.00 71.75 86 GLY A C 1
ATOM 668 O O . GLY A 1 86 ? 19.759 8.997 -9.557 1.00 71.75 86 GLY A O 1
ATOM 669 N N . ARG A 1 87 ? 17.771 9.282 -8.552 1.00 65.31 87 ARG A N 1
ATOM 670 C CA . ARG A 1 87 ? 18.287 9.287 -7.171 1.00 65.31 87 ARG A CA 1
ATOM 671 C C . ARG A 1 87 ? 18.614 7.847 -6.746 1.00 65.31 87 ARG A C 1
ATOM 673 O O . ARG A 1 87 ? 18.047 6.906 -7.294 1.00 65.31 87 ARG A O 1
ATOM 680 N N . ALA A 1 88 ? 19.581 7.677 -5.835 1.00 53.66 88 ALA A N 1
ATOM 681 C CA . ALA A 1 88 ? 20.211 6.384 -5.540 1.00 53.66 88 ALA A CA 1
ATOM 682 C C . ALA A 1 88 ? 19.194 5.235 -5.389 1.00 53.66 88 ALA A C 1
ATOM 684 O O . ALA 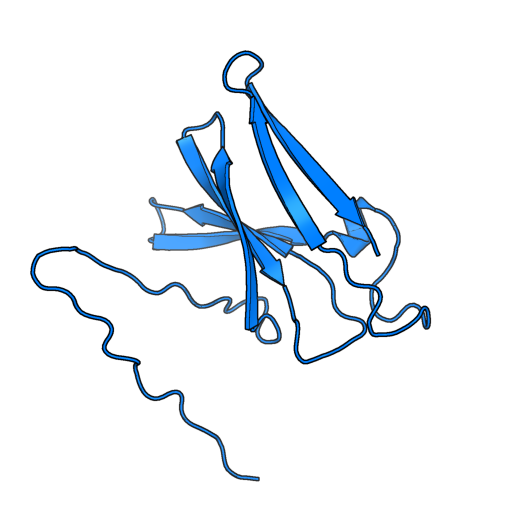A 1 88 ? 18.231 5.328 -4.637 1.00 53.66 88 ALA A O 1
ATOM 685 N N . THR A 1 89 ? 19.440 4.132 -6.094 1.00 52.22 89 THR A N 1
ATOM 686 C CA . THR A 1 89 ? 18.502 3.013 -6.300 1.00 52.22 89 THR A CA 1
ATOM 687 C C . THR A 1 89 ? 18.125 2.247 -5.024 1.00 52.22 89 THR A C 1
ATOM 689 O O . THR A 1 89 ? 17.142 1.513 -5.018 1.00 52.22 89 THR A O 1
ATOM 692 N N . GLN A 1 90 ? 18.886 2.421 -3.942 1.00 49.84 90 GLN A N 1
ATOM 693 C CA . GLN A 1 90 ? 18.658 1.819 -2.622 1.00 49.84 90 GLN A CA 1
ATOM 694 C C . GLN A 1 90 ? 18.137 2.826 -1.584 1.00 49.84 90 GLN A C 1
ATOM 696 O O . GLN A 1 90 ? 18.023 2.478 -0.415 1.00 49.84 90 GLN A O 1
ATOM 701 N N . CYS A 1 91 ? 17.809 4.053 -1.999 1.00 49.25 91 CYS A N 1
ATOM 702 C CA . CYS A 1 91 ? 17.076 4.988 -1.161 1.00 49.25 91 CYS A CA 1
ATOM 703 C C . CYS A 1 91 ? 15.586 4.636 -1.221 1.00 49.25 91 CYS A C 1
ATOM 705 O O . CYS A 1 91 ? 14.894 5.034 -2.162 1.00 49.25 91 CYS A O 1
ATOM 707 N N . LYS A 1 92 ? 15.119 3.798 -0.298 1.00 58.19 92 LYS A N 1
ATOM 708 C CA . LYS A 1 92 ? 13.795 3.179 -0.376 1.00 58.19 92 LYS A CA 1
ATOM 709 C C . LYS A 1 92 ? 12.888 3.750 0.689 1.00 58.19 92 LYS A C 1
ATOM 711 O O . LYS A 1 92 ? 13.238 3.778 1.861 1.00 58.19 92 LYS A O 1
ATOM 716 N N . ILE A 1 93 ? 11.700 4.142 0.238 1.00 57.03 93 ILE A N 1
ATOM 717 C CA . ILE A 1 93 ? 10.540 4.487 1.058 1.00 57.03 93 ILE A CA 1
ATOM 718 C C . ILE A 1 93 ? 10.268 3.305 2.000 1.00 57.03 93 ILE A C 1
ATOM 720 O O . ILE A 1 93 ? 9.599 2.364 1.606 1.00 57.03 93 ILE A O 1
ATOM 724 N N . HIS A 1 94 ? 10.782 3.300 3.232 1.00 64.94 94 HIS A N 1
ATOM 725 C CA . HIS A 1 94 ? 10.288 2.358 4.243 1.00 64.94 94 HIS A CA 1
ATOM 726 C C . HIS A 1 94 ? 9.100 2.984 4.938 1.00 64.94 94 HIS A C 1
ATOM 728 O O . HIS A 1 94 ? 9.198 4.086 5.470 1.00 64.94 94 HIS A O 1
ATOM 734 N N . TYR A 1 95 ? 7.984 2.271 4.948 1.00 67.44 95 TYR A N 1
ATOM 735 C CA . TYR A 1 95 ? 6.745 2.768 5.517 1.00 67.44 95 TYR A CA 1
ATOM 736 C C . TYR A 1 95 ? 6.511 2.150 6.885 1.00 67.44 95 TYR A C 1
ATOM 738 O O . TYR A 1 95 ? 6.578 0.933 7.019 1.00 67.44 95 TYR A O 1
ATOM 746 N N . SER A 1 96 ? 6.208 2.973 7.886 1.00 78.19 96 SER A N 1
ATOM 747 C CA . SER A 1 96 ? 5.741 2.507 9.193 1.00 78.19 96 SER A CA 1
ATOM 748 C C . SER A 1 96 ? 4.372 3.093 9.489 1.00 78.19 96 SER A C 1
ATOM 750 O O . SER A 1 96 ? 4.186 4.308 9.399 1.00 78.19 96 SER A O 1
ATOM 752 N N . PHE A 1 97 ? 3.426 2.225 9.838 1.00 86.75 97 PHE A N 1
ATOM 753 C CA . PHE A 1 97 ? 2.096 2.607 10.283 1.00 86.75 97 PHE A CA 1
ATOM 754 C C . PHE A 1 97 ? 2.047 2.758 11.806 1.00 86.75 97 PHE A C 1
ATOM 756 O O . PHE A 1 97 ? 2.497 1.881 12.543 1.00 86.75 97 PHE A O 1
ATOM 763 N N . ALA A 1 98 ? 1.430 3.842 12.272 1.00 88.69 98 ALA A N 1
ATOM 764 C CA . ALA A 1 98 ? 1.104 4.063 13.675 1.00 88.69 98 ALA A CA 1
ATOM 765 C C . ALA A 1 98 ? -0.382 4.448 13.789 1.00 88.69 98 ALA A C 1
ATOM 767 O O . ALA A 1 98 ? -0.739 5.598 13.516 1.00 88.69 98 ALA A O 1
ATOM 768 N N . PRO A 1 99 ? -1.273 3.498 14.128 1.00 88.44 99 PRO A N 1
ATOM 769 C CA . PRO A 1 99 ? -2.680 3.812 14.328 1.00 88.44 99 PRO A CA 1
ATOM 770 C C . PRO A 1 99 ? -2.873 4.607 15.625 1.00 88.44 99 PRO A C 1
ATOM 772 O O . PRO A 1 99 ? -2.326 4.252 16.668 1.00 88.44 99 PRO A O 1
ATOM 775 N N . ASP A 1 100 ? -3.709 5.640 15.574 1.00 90.12 100 ASP A N 1
ATOM 776 C CA . ASP A 1 100 ? -4.255 6.333 16.738 1.00 90.12 100 ASP A CA 1
ATOM 777 C C . ASP A 1 100 ? -5.775 6.105 16.797 1.00 90.12 100 ASP A C 1
ATOM 779 O O . ASP A 1 100 ? -6.551 6.811 16.142 1.00 90.12 100 ASP A O 1
ATOM 783 N N . PRO A 1 101 ? -6.234 5.111 17.580 1.00 87.25 101 PRO A N 1
ATOM 784 C CA . PRO A 1 101 ? -7.657 4.831 17.738 1.00 87.25 101 PRO A CA 1
ATOM 785 C C . PRO A 1 101 ? -8.441 5.973 18.396 1.00 87.25 101 PRO A C 1
ATOM 787 O O . PRO A 1 101 ? -9.648 6.065 18.194 1.00 87.25 101 PRO A O 1
ATOM 790 N N . GLY A 1 102 ? -7.784 6.829 19.188 1.00 89.38 102 GLY A N 1
ATOM 791 C CA . GLY A 1 102 ? -8.440 7.937 19.880 1.00 89.38 102 GLY A CA 1
ATOM 792 C C . GLY A 1 102 ? -8.859 9.055 18.928 1.00 89.38 102 GLY A C 1
ATOM 793 O O . GLY A 1 102 ? -9.886 9.695 19.146 1.00 89.38 102 GLY A O 1
ATOM 794 N N . THR A 1 103 ? -8.090 9.264 17.858 1.00 92.25 103 THR A N 1
ATOM 795 C CA . THR A 1 103 ? -8.370 10.286 16.837 1.00 92.25 103 THR A CA 1
ATOM 796 C C . THR A 1 103 ? -8.901 9.713 15.525 1.00 92.25 103 THR A C 1
ATOM 798 O O . THR A 1 103 ? -9.426 10.461 14.701 1.00 92.25 103 THR A O 1
ATOM 801 N N . GLY A 1 104 ? -8.801 8.398 15.319 1.00 88.94 104 GLY A N 1
ATOM 802 C CA . GLY A 1 104 ? -9.207 7.746 14.076 1.00 88.94 104 GLY A CA 1
ATOM 803 C C . GLY A 1 104 ? -8.194 7.908 12.938 1.00 88.94 104 GLY A C 1
ATOM 804 O O . GLY A 1 104 ? -8.532 7.651 11.784 1.00 88.94 104 GLY A O 1
ATOM 805 N N . ILE A 1 105 ? -6.964 8.333 13.239 1.00 89.06 105 ILE A N 1
ATOM 806 C CA . ILE A 1 105 ? -5.921 8.604 12.244 1.00 89.06 105 ILE A CA 1
ATOM 807 C C . ILE A 1 105 ? -4.954 7.419 12.155 1.00 89.06 105 ILE A C 1
ATOM 809 O O . ILE A 1 105 ? -4.494 6.894 13.165 1.00 89.06 105 ILE A O 1
ATOM 813 N N . LEU A 1 106 ? -4.617 7.004 10.932 1.00 84.81 106 LEU A N 1
ATOM 814 C CA . LEU A 1 106 ? -3.488 6.112 10.668 1.00 84.81 106 LEU A CA 1
ATOM 815 C C . LEU A 1 106 ? -2.300 6.962 10.220 1.00 84.81 106 LEU A C 1
ATOM 817 O O . LEU A 1 106 ? -2.263 7.424 9.079 1.00 84.81 106 LEU A O 1
ATOM 821 N N . TYR A 1 107 ? -1.346 7.194 11.118 1.00 83.88 107 TYR A N 1
ATOM 822 C CA . TYR A 1 107 ? -0.120 7.896 10.762 1.00 83.88 107 TYR A CA 1
ATOM 823 C C . TYR A 1 107 ? 0.785 6.979 9.955 1.00 83.88 107 TYR A C 1
ATOM 825 O O . TYR A 1 107 ? 0.859 5.773 10.203 1.00 83.88 107 TYR A O 1
ATOM 833 N N . ALA A 1 108 ? 1.492 7.576 9.005 1.00 79.00 108 ALA A N 1
ATOM 834 C CA . ALA A 1 108 ? 2.419 6.866 8.156 1.00 79.00 108 ALA A CA 1
ATOM 835 C C . ALA A 1 108 ? 3.684 7.705 7.974 1.00 79.00 108 ALA A C 1
ATOM 837 O O . ALA A 1 108 ? 3.608 8.885 7.628 1.00 79.00 108 ALA A O 1
ATOM 838 N N . ALA A 1 109 ? 4.838 7.108 8.252 1.00 74.88 109 ALA A N 1
ATOM 839 C CA . ALA A 1 109 ? 6.133 7.750 8.070 1.00 74.88 109 ALA A CA 1
ATOM 840 C C . ALA A 1 109 ? 6.916 7.033 6.980 1.00 74.88 109 ALA A C 1
ATOM 842 O O . ALA A 1 109 ? 6.867 5.808 6.896 1.00 74.88 109 ALA A O 1
ATOM 843 N N . THR A 1 110 ? 7.655 7.812 6.192 1.00 69.88 110 THR A N 1
ATOM 844 C CA . THR A 1 110 ? 8.600 7.302 5.205 1.00 69.88 110 THR A CA 1
ATOM 845 C C . THR A 1 110 ? 9.950 7.971 5.317 1.00 69.88 110 THR A C 1
ATOM 847 O O . THR A 1 110 ? 10.037 9.137 5.697 1.00 69.88 110 THR A O 1
ATOM 850 N N . HIS A 1 111 ? 10.993 7.250 4.931 1.00 65.44 111 HIS A N 1
ATOM 851 C CA . HIS A 1 111 ? 12.311 7.809 4.674 1.00 65.44 111 HIS A CA 1
ATOM 852 C C . HIS A 1 111 ? 12.886 7.229 3.383 1.00 65.44 111 HIS A C 1
ATOM 854 O O . HIS A 1 111 ? 12.365 6.238 2.893 1.00 65.44 111 HIS A O 1
ATOM 860 N N . LEU A 1 112 ? 13.917 7.874 2.841 1.00 63.09 112 LEU A N 1
ATOM 861 C CA . LEU A 1 112 ? 14.769 7.330 1.784 1.00 63.09 112 LEU A CA 1
ATOM 862 C C . LEU A 1 112 ? 15.916 6.523 2.400 1.00 63.09 112 LEU A C 1
ATOM 864 O O . LEU A 1 112 ? 16.304 6.821 3.556 1.00 63.09 112 LEU A O 1
#